Protein AF-A0A7S1G5U5-F1 (afdb_monomer_lite)

Secondary structure (DSSP, 8-state):
-PPPPPTT--TTS--TTGGGTSHHHHHHHHHHHHHHHS-TT-SSGGG---EEEE----S-HHHHHHHHHHHHHHHHHHT-EEEESSGGGGGGS-S-SS---

Structure (mmCIF, N/CA/C/O backbone):
data_AF-A0A7S1G5U5-F1
#
_entry.id   AF-A0A7S1G5U5-F1
#
loop_
_atom_site.group_PDB
_atom_site.id
_atom_site.type_symbol
_atom_site.label_atom_id
_atom_site.label_alt_id
_atom_site.label_comp_id
_atom_site.label_asym_id
_atom_site.label_entity_id
_atom_site.label_seq_id
_atom_site.pdbx_PDB_ins_code
_atom_site.Cartn_x
_atom_site.Cartn_y
_atom_site.Cartn_z
_atom_site.occupancy
_atom_site.B_iso_or_equiv
_atom_site.auth_seq_id
_atom_site.auth_comp_id
_atom_site.auth_asym_id
_atom_site.auth_atom_id
_atom_site.pdbx_PDB_model_num
ATOM 1 N N . VAL A 1 1 ? -1.637 -33.040 -30.241 1.00 38.50 1 VAL A N 1
ATOM 2 C CA . VAL A 1 1 ? -0.438 -32.817 -31.088 1.00 38.50 1 VAL A CA 1
ATOM 3 C C . VAL A 1 1 ? 0.430 -31.773 -30.401 1.00 38.50 1 VAL A C 1
ATOM 5 O O . VAL A 1 1 ? -0.059 -30.658 -30.243 1.00 38.50 1 VAL A O 1
ATOM 8 N N . PRO A 1 2 ? 1.645 -32.099 -29.933 1.00 37.97 2 PRO A N 1
ATOM 9 C CA . PRO A 1 2 ? 2.519 -31.096 -29.336 1.00 37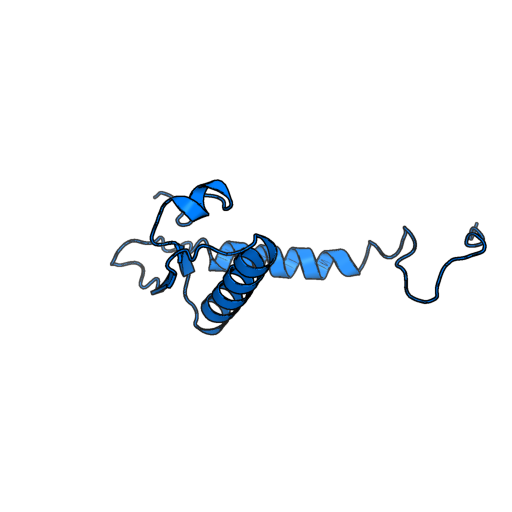.97 2 PRO A CA 1
ATOM 10 C C . PRO A 1 2 ? 3.057 -30.192 -30.452 1.00 37.97 2 PRO A C 1
ATOM 12 O O . PRO A 1 2 ? 3.650 -30.676 -31.417 1.00 37.97 2 PRO A O 1
ATOM 15 N N . ARG A 1 3 ? 2.781 -28.884 -30.372 1.00 53.09 3 ARG A N 1
ATOM 16 C CA . ARG A 1 3 ? 3.294 -27.911 -31.344 1.00 53.09 3 ARG A CA 1
ATOM 17 C C . ARG A 1 3 ? 4.721 -27.537 -30.959 1.00 53.09 3 ARG A C 1
ATOM 19 O O . ARG A 1 3 ? 4.992 -27.213 -29.808 1.00 53.09 3 ARG A O 1
ATOM 26 N N . LYS A 1 4 ? 5.622 -27.595 -31.938 1.00 44.41 4 LYS A N 1
ATOM 27 C CA . LYS A 1 4 ? 7.018 -27.174 -31.801 1.00 44.41 4 LYS A CA 1
ATOM 28 C C . LYS A 1 4 ? 7.065 -25.676 -31.443 1.00 44.41 4 LYS A C 1
ATOM 30 O O . LYS A 1 4 ? 6.373 -24.904 -32.111 1.00 44.41 4 LYS A O 1
ATOM 35 N N . PRO A 1 5 ? 7.848 -25.257 -30.435 1.00 53.25 5 PRO A N 1
ATOM 36 C CA . PRO A 1 5 ? 7.970 -23.847 -30.085 1.00 53.25 5 PRO A CA 1
ATOM 37 C C . PRO A 1 5 ? 8.626 -23.052 -31.230 1.00 53.25 5 PRO A C 1
ATOM 39 O O . PRO A 1 5 ? 9.461 -23.605 -31.959 1.00 53.25 5 PRO A O 1
ATOM 42 N N . PRO A 1 6 ? 8.253 -21.772 -31.422 1.00 51.28 6 PRO A N 1
ATOM 43 C CA . PRO A 1 6 ? 8.861 -20.923 -32.437 1.00 51.28 6 PRO A CA 1
ATOM 44 C C . PRO A 1 6 ? 10.352 -20.720 -32.140 1.00 51.28 6 PRO A C 1
ATOM 46 O O . PRO A 1 6 ? 10.767 -20.565 -30.989 1.00 51.28 6 PRO A O 1
ATOM 49 N N . ALA A 1 7 ? 11.168 -20.750 -33.193 1.00 45.78 7 ALA A N 1
ATOM 50 C CA . ALA A 1 7 ? 12.608 -20.558 -33.084 1.00 45.78 7 ALA A CA 1
ATOM 51 C C . ALA A 1 7 ? 12.902 -19.152 -32.535 1.00 45.78 7 ALA A C 1
ATOM 53 O O . ALA A 1 7 ? 12.516 -18.160 -33.149 1.00 45.78 7 ALA A O 1
ATOM 54 N N . GLY A 1 8 ? 13.560 -19.086 -31.373 1.00 54.28 8 GLY A N 1
ATOM 55 C CA . GLY A 1 8 ? 13.880 -17.836 -30.673 1.00 54.28 8 GLY A CA 1
ATOM 56 C C . GLY A 1 8 ? 13.273 -17.696 -29.273 1.00 54.28 8 GLY A C 1
ATOM 57 O O . GLY A 1 8 ? 13.538 -16.697 -28.612 1.00 54.28 8 GLY A O 1
ATOM 58 N N . ALA A 1 9 ? 12.494 -18.673 -28.794 1.00 50.66 9 ALA A N 1
ATOM 59 C CA . ALA A 1 9 ? 12.038 -18.685 -27.405 1.00 50.66 9 ALA A CA 1
ATOM 60 C C . ALA A 1 9 ? 13.240 -18.780 -26.446 1.00 50.66 9 ALA A C 1
ATOM 62 O O . ALA A 1 9 ? 13.948 -19.789 -26.407 1.00 50.66 9 ALA A O 1
ATOM 63 N N . VAL A 1 10 ? 13.477 -17.705 -25.694 1.00 54.25 10 VAL A N 1
ATOM 64 C CA . VAL A 1 10 ? 14.461 -17.665 -24.610 1.00 54.25 10 VAL A CA 1
ATOM 65 C C . VAL A 1 10 ? 14.015 -18.616 -23.499 1.00 54.25 10 VAL A C 1
ATOM 67 O O . VAL A 1 10 ? 12.840 -18.644 -23.127 1.00 54.25 10 VAL A O 1
ATOM 70 N N . ALA A 1 11 ? 14.941 -19.424 -22.982 1.00 43.69 11 ALA A N 1
ATOM 71 C CA . ALA A 1 11 ? 14.662 -20.316 -21.864 1.00 43.69 11 ALA A CA 1
ATOM 72 C C . ALA A 1 11 ? 14.171 -19.488 -20.660 1.00 43.69 11 ALA A C 1
ATOM 74 O O . ALA A 1 11 ? 14.932 -18.690 -20.117 1.00 43.69 11 ALA A O 1
ATOM 75 N N . GLY A 1 12 ? 12.900 -19.657 -20.280 1.00 55.06 12 GLY A N 1
ATOM 76 C CA . GLY A 1 12 ? 12.292 -19.008 -19.112 1.00 55.06 12 GLY A CA 1
ATOM 77 C C . GLY A 1 12 ? 11.187 -17.983 -19.392 1.00 55.06 12 GLY A C 1
ATOM 78 O O . GLY A 1 12 ? 10.634 -17.450 -18.435 1.00 55.06 12 GLY A O 1
ATOM 79 N N . TRP A 1 13 ? 10.828 -17.701 -20.650 1.00 45.78 13 TRP A N 1
ATOM 80 C CA . TRP A 1 13 ? 9.617 -16.914 -20.921 1.00 45.78 13 TRP A CA 1
ATOM 81 C C . TRP A 1 13 ? 8.385 -17.828 -20.890 1.00 45.78 13 TRP A C 1
ATOM 83 O O . TRP A 1 13 ? 8.410 -18.841 -21.597 1.00 45.78 13 TRP A O 1
ATOM 93 N N . PRO A 1 14 ? 7.318 -17.508 -20.129 1.00 48.00 14 PRO A N 1
ATOM 94 C CA . PRO A 1 14 ? 6.109 -18.321 -20.125 1.00 48.00 14 PRO A CA 1
ATOM 95 C C 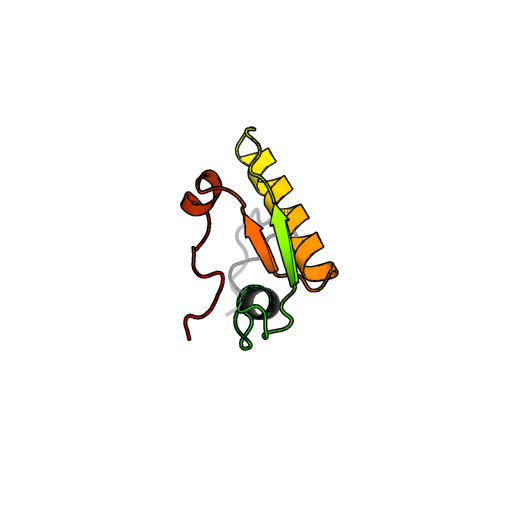. PRO A 1 14 ? 5.564 -18.415 -21.550 1.00 48.00 14 PRO A C 1
ATOM 97 O O . PRO A 1 14 ? 5.208 -17.409 -22.171 1.00 48.00 14 PRO A O 1
ATOM 100 N N . LEU A 1 15 ? 5.563 -19.626 -22.101 1.00 51.31 15 LEU A N 1
ATOM 101 C CA . LEU A 1 15 ? 4.892 -19.907 -23.361 1.00 51.31 15 LEU A CA 1
ATOM 102 C C . LEU A 1 15 ? 3.396 -19.963 -23.052 1.00 51.31 15 LEU A C 1
ATOM 104 O O . LEU A 1 15 ? 3.001 -20.604 -22.079 1.00 51.31 15 LEU A O 1
ATOM 108 N N . ALA A 1 16 ? 2.577 -19.288 -23.863 1.00 48.34 16 ALA A N 1
ATOM 109 C CA . ALA A 1 16 ? 1.119 -19.315 -23.751 1.00 48.34 16 ALA A CA 1
ATOM 110 C C . ALA A 1 16 ? 0.638 -20.771 -23.567 1.00 48.34 16 ALA A C 1
ATOM 112 O O . ALA A 1 16 ? 0.768 -21.594 -24.479 1.00 48.34 16 ALA A O 1
ATOM 113 N N . GLY A 1 17 ? 0.189 -21.094 -22.349 1.00 45.31 17 GLY A N 1
ATOM 114 C CA . GLY A 1 17 ? -0.004 -22.467 -21.867 1.00 45.31 17 GLY A CA 1
ATOM 115 C C . GLY A 1 17 ? 0.468 -22.726 -20.425 1.00 45.31 17 GLY A C 1
ATOM 116 O O . GLY A 1 17 ? -0.160 -23.532 -19.749 1.00 45.31 17 GLY A O 1
ATOM 117 N N . ASP A 1 18 ? 1.474 -22.000 -19.918 1.00 47.88 18 ASP A N 1
ATOM 118 C CA . ASP A 1 18 ? 1.895 -22.012 -18.489 1.00 47.88 18 ASP A CA 1
ATOM 119 C C . ASP A 1 18 ? 1.007 -21.122 -17.586 1.00 47.88 18 ASP A C 1
ATOM 121 O O . ASP A 1 18 ? 1.246 -20.919 -16.395 1.00 47.88 18 ASP A O 1
ATOM 125 N N . GLU A 1 19 ? -0.063 -20.579 -18.159 1.00 52.00 19 GLU A N 1
ATOM 126 C CA . GLU A 1 19 ? -1.010 -19.668 -17.517 1.00 52.00 19 GLU A CA 1
ATOM 127 C C . GLU A 1 19 ? -2.009 -20.395 -16.590 1.00 52.00 19 GLU A C 1
ATOM 129 O O . GLU A 1 19 ? -2.808 -19.767 -15.904 1.00 52.00 19 GLU A O 1
ATOM 134 N N . GLY 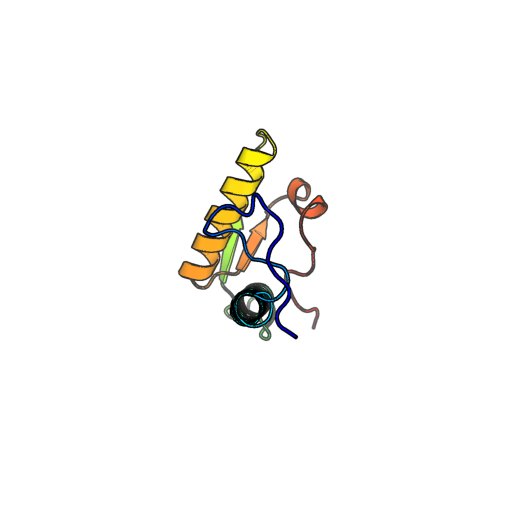A 1 20 ? -1.989 -21.727 -16.528 1.00 49.47 20 GLY A N 1
ATOM 135 C CA . GLY A 1 20 ? -2.856 -22.477 -15.612 1.00 49.47 20 GLY A CA 1
ATOM 136 C C . GLY A 1 20 ? -2.432 -22.365 -14.143 1.00 49.47 20 GLY A C 1
ATOM 137 O O . GLY A 1 20 ? -3.291 -22.246 -13.271 1.00 49.47 20 GLY A O 1
ATOM 138 N N . ASP A 1 21 ? -1.118 -22.337 -13.883 1.00 52.47 21 ASP A N 1
ATOM 139 C CA . ASP A 1 21 ? -0.549 -22.574 -12.544 1.00 52.47 21 ASP A CA 1
ATOM 140 C C . ASP A 1 21 ? 0.086 -21.336 -11.881 1.00 52.47 21 ASP A C 1
ATOM 142 O O . ASP A 1 21 ? 0.227 -21.298 -10.658 1.00 52.47 21 ASP A O 1
ATOM 146 N N . VAL A 1 22 ? 0.424 -20.282 -12.636 1.00 53.38 22 VAL A N 1
ATOM 147 C CA . VAL A 1 22 ? 0.946 -19.010 -12.073 1.00 53.38 22 VAL A CA 1
ATOM 148 C C . VAL A 1 22 ? -0.191 -18.092 -11.595 1.00 53.38 22 VAL A C 1
ATOM 150 O O . VAL A 1 22 ? -0.065 -17.345 -10.624 1.00 53.38 22 VAL A O 1
ATOM 153 N N . TRP A 1 23 ? -1.346 -18.192 -12.244 1.00 57.81 23 TRP A N 1
ATOM 154 C CA . TRP A 1 23 ? -2.522 -17.359 -11.999 1.00 57.81 23 TRP A CA 1
ATOM 155 C C . TRP A 1 23 ? -3.321 -17.683 -10.722 1.00 57.81 23 TRP A C 1
ATOM 157 O O . TRP A 1 23 ? -3.893 -16.745 -10.155 1.00 57.81 23 TRP A O 1
ATOM 167 N N . PRO A 1 24 ? -3.357 -18.929 -10.200 1.00 73.31 24 PRO A N 1
ATOM 168 C CA . PRO A 1 24 ? -4.008 -19.241 -8.931 1.00 73.31 24 PRO A CA 1
ATOM 169 C C . PRO A 1 24 ? -3.396 -18.473 -7.758 1.00 73.31 24 PRO A C 1
ATOM 171 O O . PRO A 1 24 ? -4.134 -17.882 -6.972 1.00 73.31 24 PRO A O 1
ATOM 174 N N . LEU A 1 25 ? -2.062 -18.418 -7.669 1.00 81.31 25 LEU A N 1
ATOM 175 C CA . LEU A 1 25 ? -1.370 -17.745 -6.565 1.00 81.31 25 LEU A CA 1
ATOM 176 C C . LEU A 1 25 ? -1.544 -16.229 -6.628 1.00 81.31 25 LEU A C 1
ATOM 178 O O . LEU A 1 25 ? -1.803 -15.595 -5.606 1.00 81.31 25 LEU A O 1
ATOM 182 N N . THR A 1 26 ? -1.475 -15.637 -7.824 1.00 83.50 26 THR A N 1
ATOM 183 C CA . THR A 1 26 ? -1.783 -14.212 -7.992 1.00 83.50 26 THR A CA 1
ATOM 184 C C . THR A 1 26 ? -3.219 -13.917 -7.571 1.00 83.50 26 THR A C 1
ATOM 186 O O . THR A 1 26 ? -3.441 -12.987 -6.800 1.00 83.50 26 THR A O 1
ATOM 189 N N . ARG A 1 27 ? -4.193 -14.724 -8.008 1.00 81.12 27 ARG A N 1
ATOM 190 C CA . ARG A 1 27 ? -5.602 -14.554 -7.626 1.00 81.12 27 ARG A CA 1
ATOM 191 C C . ARG A 1 27 ? -5.812 -14.687 -6.120 1.00 81.12 27 ARG A C 1
ATOM 193 O O . ARG A 1 27 ? -6.566 -13.907 -5.544 1.00 81.12 27 ARG A O 1
ATOM 200 N N . GLU A 1 28 ? -5.149 -15.647 -5.484 1.00 86.62 28 GLU A N 1
ATOM 201 C CA . GLU A 1 28 ? -5.216 -15.844 -4.038 1.00 86.62 28 GLU A CA 1
ATOM 202 C C . GLU A 1 28 ? -4.658 -14.633 -3.282 1.00 86.62 28 GLU A C 1
ATOM 204 O O . GLU A 1 28 ? -5.317 -14.107 -2.384 1.00 86.62 28 GLU A O 1
ATOM 209 N N . VAL A 1 29 ? -3.470 -14.156 -3.661 1.00 90.00 29 VAL A N 1
ATOM 210 C CA . VAL A 1 29 ? -2.841 -12.993 -3.020 1.00 90.00 29 VAL A CA 1
ATOM 211 C C . VAL A 1 29 ? -3.670 -11.731 -3.242 1.00 90.00 29 VAL A C 1
ATOM 213 O O . VAL A 1 29 ? -3.886 -10.991 -2.287 1.00 90.00 29 VAL A O 1
ATOM 216 N N . GLN A 1 30 ? -4.191 -11.507 -4.450 1.00 87.81 30 GLN A N 1
ATOM 217 C CA . GLN A 1 30 ? -5.068 -10.367 -4.737 1.00 87.81 30 GLN A CA 1
ATOM 218 C C . GLN A 1 30 ? -6.362 -10.426 -3.916 1.00 87.81 30 GLN A C 1
ATOM 220 O O . GLN A 1 30 ? -6.775 -9.415 -3.357 1.00 87.81 30 GLN A O 1
ATOM 225 N N . GLY A 1 31 ? -6.962 -11.610 -3.750 1.00 87.62 31 GLY A N 1
ATOM 226 C CA . GLY A 1 31 ? -8.127 -11.791 -2.880 1.00 87.62 31 GLY A CA 1
ATOM 227 C C . GLY A 1 31 ? -7.824 -11.493 -1.408 1.00 87.62 31 GLY A C 1
ATOM 228 O O . GLY A 1 31 ? -8.595 -10.802 -0.744 1.00 87.62 31 GLY A O 1
ATOM 229 N N . LYS A 1 32 ? -6.674 -11.953 -0.898 1.00 91.25 32 LYS A N 1
ATOM 230 C CA . LYS A 1 32 ? -6.231 -11.647 0.473 1.00 91.25 32 LYS A CA 1
ATOM 231 C C . LYS A 1 32 ? -5.959 -10.159 0.665 1.00 91.25 32 LYS A C 1
ATOM 233 O O . LYS A 1 32 ? -6.371 -9.596 1.674 1.00 91.25 32 LYS A O 1
ATOM 238 N N . LEU A 1 33 ? -5.293 -9.530 -0.299 1.00 91.38 33 LEU A N 1
ATOM 239 C CA . LEU A 1 33 ? -5.005 -8.100 -0.284 1.00 91.38 33 LEU A CA 1
ATOM 240 C C . LEU A 1 33 ? -6.297 -7.277 -0.297 1.00 91.38 33 LEU A C 1
ATOM 242 O O . LEU A 1 33 ? -6.424 -6.330 0.475 1.00 91.38 33 LEU A O 1
ATOM 246 N N . TRP A 1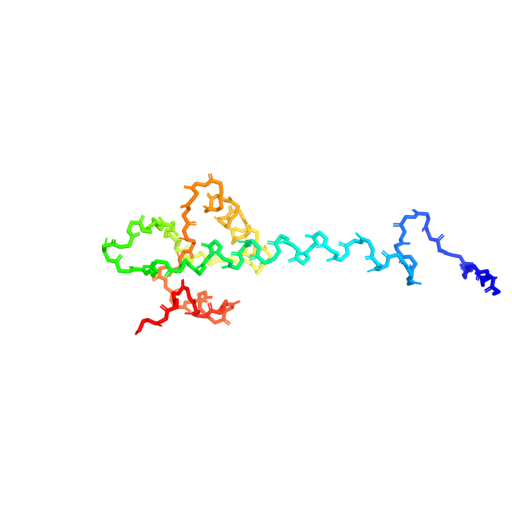 34 ? -7.273 -7.691 -1.110 1.00 88.06 34 TRP A N 1
ATOM 247 C CA . TRP A 1 34 ? -8.602 -7.092 -1.144 1.00 88.06 34 TRP A CA 1
ATOM 248 C C . TRP A 1 34 ? -9.277 -7.158 0.225 1.00 88.06 34 TRP A C 1
ATOM 250 O O . TRP A 1 34 ? -9.631 -6.121 0.776 1.00 88.06 34 TRP A O 1
ATOM 260 N N . SER A 1 35 ? -9.397 -8.348 0.821 1.00 88.38 35 SER A N 1
ATOM 261 C CA . SER A 1 35 ? -10.015 -8.506 2.145 1.00 88.38 35 SER A CA 1
ATOM 262 C C . SER A 1 35 ? -9.260 -7.776 3.257 1.00 88.38 35 SER A C 1
ATOM 264 O O . SER A 1 35 ? -9.885 -7.303 4.202 1.00 88.38 35 SER A O 1
ATOM 266 N N . HIS A 1 36 ? -7.933 -7.673 3.152 1.00 89.94 36 HIS A N 1
ATOM 267 C CA . HIS A 1 36 ? -7.106 -6.906 4.085 1.00 89.94 36 HIS A CA 1
ATOM 268 C C . HIS A 1 36 ? -7.401 -5.407 4.002 1.00 89.94 36 HIS A C 1
ATOM 270 O O . HIS A 1 36 ? -7.529 -4.756 5.034 1.00 89.94 36 HIS A O 1
ATOM 276 N N . GLN A 1 37 ? -7.536 -4.868 2.788 1.00 89.44 37 GLN A N 1
ATOM 277 C CA . GLN A 1 37 ? -7.843 -3.455 2.562 1.00 89.44 37 GLN A CA 1
ATOM 278 C C . GLN A 1 37 ? -9.329 -3.112 2.754 1.00 89.44 37 GLN A C 1
ATOM 280 O O . GLN A 1 37 ? -9.624 -1.947 2.973 1.00 89.44 37 GLN A O 1
ATOM 285 N N . HIS A 1 38 ? -10.232 -4.101 2.731 1.00 86.19 38 HIS A N 1
ATOM 286 C CA . HIS A 1 38 ? -11.688 -3.937 2.859 1.00 86.19 38 HIS A CA 1
ATOM 287 C C . HIS A 1 38 ? -12.237 -4.752 4.044 1.00 86.19 38 HIS A C 1
ATOM 289 O O . HIS A 1 38 ? -12.908 -5.776 3.850 1.00 86.19 38 HIS A O 1
ATOM 295 N N . PRO A 1 39 ? -11.949 -4.345 5.291 1.00 84.38 39 PRO A N 1
ATOM 296 C CA . PRO A 1 39 ? -12.330 -5.112 6.469 1.00 84.38 39 PRO A CA 1
ATOM 297 C C . PRO A 1 39 ? -13.854 -5.227 6.609 1.00 84.38 39 PRO A C 1
ATOM 299 O O . PRO A 1 39 ? -14.586 -4.238 6.596 1.00 84.38 39 PRO A O 1
ATOM 302 N N . VAL A 1 40 ? -14.339 -6.453 6.827 1.00 82.44 40 VAL A N 1
ATOM 303 C CA . VAL A 1 40 ? -15.776 -6.747 7.010 1.00 82.44 40 VAL A CA 1
ATOM 304 C C . VAL A 1 40 ? -16.370 -6.118 8.271 1.00 82.44 40 VAL A C 1
ATOM 306 O O . VAL A 1 40 ? -17.566 -5.852 8.314 1.00 82.44 40 VAL A O 1
ATOM 309 N N . ALA A 1 41 ? -15.536 -5.865 9.285 1.00 78.12 41 ALA A N 1
ATOM 310 C CA . ALA A 1 41 ? -15.922 -5.170 10.512 1.00 78.12 41 ALA A CA 1
ATOM 311 C C . ALA A 1 41 ? -16.150 -3.659 10.294 1.00 78.12 41 ALA A C 1
ATOM 313 O O . ALA A 1 41 ? -16.582 -2.964 11.212 1.00 78.12 41 ALA A O 1
ATOM 314 N N . GLY A 1 42 ? -15.865 -3.153 9.089 1.00 77.44 42 GLY A N 1
ATOM 315 C CA . GLY A 1 42 ? -15.957 -1.743 8.740 1.00 77.44 42 GLY A CA 1
ATOM 316 C C . GLY A 1 42 ? -14.775 -0.921 9.256 1.00 77.44 42 GLY A C 1
ATOM 317 O O . GLY A 1 42 ? -13.769 -1.444 9.738 1.00 77.44 42 GLY A O 1
ATOM 318 N N . CYS A 1 43 ? -14.913 0.398 9.138 1.00 78.06 43 CYS A N 1
ATOM 319 C CA . CYS A 1 43 ? -13.877 1.377 9.486 1.00 78.06 43 CYS A CA 1
ATOM 320 C C . CYS A 1 43 ? -14.282 2.322 10.622 1.00 78.06 43 CYS A C 1
ATOM 322 O O . CYS A 1 43 ? -13.579 3.288 10.910 1.00 78.06 43 CYS A O 1
ATOM 324 N N . GLY A 1 44 ? -15.426 2.058 11.259 1.00 74.75 44 GLY A N 1
ATOM 325 C CA . GLY A 1 44 ? -15.883 2.824 12.411 1.00 74.75 44 GLY A CA 1
ATOM 326 C C . GLY A 1 44 ? -14.940 2.670 13.603 1.00 74.75 44 GLY A C 1
ATOM 327 O O . GLY A 1 44 ? -14.192 1.695 13.696 1.00 74.75 44 GLY A O 1
ATOM 328 N N . VAL A 1 45 ? -15.011 3.613 14.541 1.00 74.56 45 VAL A N 1
ATOM 329 C CA . VAL A 1 45 ? -14.185 3.626 15.763 1.00 74.56 45 VAL A CA 1
ATOM 330 C C . VAL A 1 45 ? -14.290 2.301 16.534 1.00 74.56 45 VAL A C 1
ATOM 332 O O . VAL A 1 45 ? -13.289 1.805 17.047 1.00 74.56 45 VAL A O 1
ATOM 335 N N . ASP A 1 46 ? -15.469 1.677 16.520 1.00 79.38 46 ASP A N 1
ATOM 336 C CA . ASP A 1 46 ? -15.752 0.433 17.243 1.00 79.38 46 ASP A CA 1
ATOM 337 C C . ASP A 1 46 ? -15.308 -0.845 16.503 1.00 79.38 46 ASP A C 1
ATOM 339 O O . ASP A 1 46 ? -15.377 -1.939 17.059 1.00 79.38 46 ASP A O 1
ATOM 343 N N . SER A 1 47 ? -14.828 -0.739 15.257 1.00 84.00 47 SER A N 1
ATOM 344 C CA . SER A 1 47 ? -14.422 -1.901 14.442 1.00 84.00 47 SER A CA 1
ATOM 345 C C . SER A 1 47 ? -13.101 -2.537 14.889 1.00 84.00 47 SER A C 1
ATOM 347 O O . SER A 1 47 ? -12.794 -3.669 14.516 1.00 84.00 47 SER A O 1
ATOM 349 N N . GLY A 1 48 ? -12.279 -1.800 15.646 1.00 85.44 48 GLY A N 1
ATOM 350 C CA . GLY A 1 48 ? -10.910 -2.204 15.975 1.00 85.44 48 GLY A CA 1
ATOM 351 C C . GLY A 1 48 ? -9.940 -2.178 14.783 1.00 85.44 48 GLY A C 1
ATOM 352 O O . GLY A 1 48 ? -8.767 -2.528 14.955 1.00 85.44 48 GLY A O 1
ATOM 353 N N . THR A 1 49 ? -10.393 -1.748 13.598 1.00 88.38 49 THR A N 1
ATOM 354 C CA . THR A 1 49 ? -9.564 -1.582 12.401 1.00 88.38 49 THR A CA 1
ATOM 355 C C . THR A 1 49 ? -8.462 -0.559 12.662 1.00 88.38 49 THR A C 1
ATOM 357 O O . THR A 1 49 ? -8.693 0.531 13.186 1.00 88.38 49 THR A O 1
ATOM 360 N N . LYS A 1 50 ? -7.229 -0.915 12.295 1.00 91.12 50 LYS A N 1
ATOM 361 C CA . LYS A 1 50 ? -6.060 -0.041 12.418 1.00 91.12 50 LYS A CA 1
ATOM 362 C C . LYS A 1 50 ? -5.648 0.449 11.042 1.00 91.12 50 LYS A C 1
ATOM 364 O O . LYS A 1 50 ? -5.662 -0.313 10.082 1.00 91.12 50 LYS A O 1
ATOM 369 N N . PHE A 1 51 ? -5.196 1.693 10.978 1.00 90.75 51 PHE A N 1
ATOM 370 C CA . PHE A 1 51 ? -4.822 2.333 9.722 1.00 90.75 51 PHE A CA 1
ATOM 371 C C . PHE A 1 51 ? -3.327 2.646 9.680 1.00 90.75 51 PHE A C 1
ATOM 373 O O . PHE A 1 51 ? -2.695 2.896 10.718 1.00 90.75 51 PHE A O 1
ATOM 380 N N . LEU A 1 52 ? -2.769 2.605 8.474 1.00 93.19 52 LEU A N 1
ATOM 381 C CA . LEU A 1 52 ? -1.484 3.185 8.113 1.00 93.19 52 LEU A CA 1
ATOM 382 C C . LEU A 1 52 ? -1.794 4.359 7.189 1.00 93.19 52 LEU A C 1
ATOM 384 O O . LEU A 1 52 ? -2.203 4.163 6.049 1.00 93.19 52 LEU A O 1
ATOM 388 N N . VAL A 1 53 ? -1.629 5.574 7.705 1.00 89.81 53 VAL A N 1
ATOM 389 C CA . VAL A 1 53 ? -1.932 6.796 6.960 1.00 89.81 53 VAL A CA 1
ATOM 390 C C . VAL A 1 53 ? -0.672 7.268 6.249 1.00 89.81 53 VAL A C 1
ATOM 392 O O . VAL A 1 53 ? 0.336 7.565 6.892 1.00 89.81 53 VAL A O 1
ATOM 395 N N . ALA A 1 54 ? -0.729 7.335 4.926 1.00 88.31 54 ALA A N 1
ATOM 396 C CA . ALA A 1 54 ? 0.359 7.790 4.080 1.00 88.31 54 ALA A CA 1
ATOM 397 C C . ALA A 1 54 ? 0.054 9.175 3.507 1.00 88.31 54 ALA A C 1
ATOM 399 O O . ALA A 1 54 ? -1.056 9.444 3.052 1.00 88.31 54 ALA A O 1
ATOM 400 N N . ARG A 1 55 ? 1.052 10.060 3.495 1.00 84.69 55 ARG A N 1
ATOM 401 C CA . ARG A 1 55 ? 0.958 11.333 2.773 1.00 84.69 55 ARG A CA 1
ATOM 402 C C . ARG A 1 55 ? 1.498 11.165 1.355 1.00 84.69 55 ARG A C 1
ATOM 404 O O . ARG A 1 55 ? 2.543 10.524 1.194 1.00 84.69 55 ARG A O 1
ATOM 411 N N . PRO A 1 56 ? 0.832 11.728 0.337 1.00 76.12 56 PRO A N 1
ATOM 412 C CA . PRO A 1 56 ? 1.381 11.735 -1.006 1.00 76.12 56 PRO A CA 1
ATOM 413 C C . PRO A 1 56 ? 2.696 12.516 -1.026 1.00 76.12 56 PRO A C 1
ATOM 415 O O . PRO A 1 56 ? 2.889 13.489 -0.298 1.00 76.12 56 PRO A O 1
ATOM 418 N N . HIS A 1 57 ? 3.613 12.078 -1.879 1.00 79.56 57 HIS A N 1
ATOM 419 C CA . HIS A 1 57 ? 4.857 12.783 -2.148 1.00 79.56 57 HIS A CA 1
ATOM 420 C C . HIS A 1 57 ? 4.951 13.007 -3.654 1.00 79.56 57 HIS A C 1
ATOM 422 O O . HIS A 1 57 ? 4.629 12.125 -4.451 1.00 79.56 57 HIS A O 1
ATOM 428 N N . THR A 1 58 ? 5.393 14.192 -4.054 1.00 81.88 58 THR A N 1
ATOM 429 C CA . THR A 1 58 ? 5.532 14.546 -5.466 1.00 81.88 58 THR A CA 1
ATOM 430 C C . THR A 1 58 ? 6.892 14.088 -5.973 1.00 81.88 58 THR A C 1
ATOM 432 O O . THR A 1 58 ? 7.927 14.618 -5.567 1.00 81.88 58 THR A O 1
ATOM 435 N N . SER A 1 59 ? 6.901 13.093 -6.854 1.00 87.50 59 SER A N 1
ATOM 436 C CA . SER A 1 59 ? 8.100 12.609 -7.543 1.00 87.50 59 SER A CA 1
ATOM 437 C C . SER A 1 59 ? 7.727 12.071 -8.931 1.00 87.50 59 SER A C 1
ATOM 439 O O . SER A 1 59 ? 6.579 12.186 -9.359 1.00 87.50 59 SER A O 1
ATOM 441 N N . GLY A 1 60 ? 8.683 11.497 -9.666 1.00 88.94 60 GLY A N 1
ATOM 442 C CA . GLY A 1 60 ? 8.361 10.786 -10.906 1.00 88.94 60 GLY A CA 1
ATOM 443 C C . GLY A 1 60 ? 7.437 9.588 -10.645 1.00 88.94 60 GLY A C 1
ATOM 444 O O . GLY A 1 60 ? 7.539 8.939 -9.605 1.00 88.94 60 GLY A O 1
ATOM 445 N N . ILE A 1 61 ? 6.569 9.245 -11.604 1.00 86.31 61 ILE A N 1
ATOM 446 C CA . ILE A 1 61 ? 5.535 8.204 -11.432 1.00 86.31 61 ILE A CA 1
ATOM 447 C C . ILE A 1 61 ? 6.085 6.843 -10.980 1.00 86.31 61 ILE A C 1
ATOM 449 O O . ILE A 1 61 ? 5.491 6.196 -10.126 1.00 86.31 61 ILE A O 1
ATOM 453 N N . GLY A 1 62 ? 7.265 6.438 -11.460 1.00 89.81 62 GLY A N 1
ATOM 454 C CA . GLY A 1 62 ? 7.904 5.196 -11.015 1.00 89.81 62 GLY A CA 1
ATOM 455 C C . GLY A 1 62 ? 8.295 5.211 -9.532 1.00 89.81 62 GLY A C 1
ATOM 456 O O . GLY A 1 62 ? 8.132 4.206 -8.845 1.00 89.81 62 GLY A O 1
ATOM 457 N N . SER A 1 63 ? 8.763 6.355 -9.024 1.00 91.00 63 SER A N 1
ATOM 458 C CA . SER A 1 63 ? 9.083 6.536 -7.603 1.00 91.00 63 SER A CA 1
ATOM 459 C C . SER A 1 63 ? 7.812 6.518 -6.759 1.00 91.00 63 SER A C 1
ATOM 461 O O . SER A 1 63 ? 7.748 5.814 -5.753 1.00 91.00 63 SER A O 1
ATOM 463 N N . MET A 1 64 ? 6.771 7.212 -7.223 1.00 88.62 64 MET A N 1
ATOM 464 C CA . MET A 1 64 ? 5.462 7.199 -6.577 1.00 88.62 64 MET A CA 1
ATOM 465 C C . MET A 1 64 ? 4.906 5.777 -6.430 1.00 88.62 64 MET A C 1
ATOM 467 O O . MET A 1 64 ? 4.552 5.378 -5.324 1.00 88.62 64 MET A O 1
ATOM 471 N N . MET A 1 65 ? 4.934 4.975 -7.500 1.00 88.00 65 MET A N 1
ATOM 472 C CA . MET A 1 65 ? 4.477 3.577 -7.479 1.00 88.00 65 MET A CA 1
ATOM 473 C C . MET A 1 65 ? 5.306 2.695 -6.535 1.00 88.00 65 MET A C 1
ATOM 475 O O . MET A 1 65 ? 4.754 1.851 -5.824 1.00 88.00 65 MET A O 1
ATOM 479 N N . HIS A 1 66 ? 6.626 2.897 -6.488 1.00 91.88 66 HIS A N 1
ATOM 480 C CA . HIS A 1 66 ? 7.499 2.158 -5.574 1.00 91.88 66 HIS A CA 1
ATOM 481 C C . HIS A 1 66 ? 7.158 2.447 -4.114 1.00 91.88 66 HIS A C 1
ATOM 483 O O . HIS A 1 66 ? 7.006 1.521 -3.318 1.00 91.88 66 HIS A O 1
ATOM 489 N N . VAL A 1 67 ? 6.996 3.724 -3.769 1.00 91.44 67 VAL A N 1
ATOM 490 C CA . VAL A 1 67 ? 6.609 4.134 -2.417 1.00 91.44 67 VAL A CA 1
ATOM 491 C C . VAL A 1 67 ? 5.245 3.555 -2.047 1.00 91.44 67 VAL A C 1
ATOM 493 O O . VAL A 1 67 ? 5.118 2.982 -0.968 1.00 91.44 67 VAL A O 1
ATOM 496 N N . SER A 1 68 ? 4.257 3.607 -2.945 1.00 89.44 68 SER A N 1
ATOM 497 C CA . SER A 1 68 ? 2.943 2.988 -2.721 1.00 89.44 68 SER A CA 1
ATOM 498 C C . SER A 1 68 ? 3.046 1.484 -2.459 1.00 89.44 68 SER A C 1
ATOM 500 O O . SER A 1 68 ? 2.421 0.974 -1.531 1.00 89.44 68 SER A O 1
ATOM 502 N N . THR A 1 69 ? 3.889 0.780 -3.217 1.00 92.56 69 THR A N 1
ATOM 503 C CA . THR A 1 69 ? 4.112 -0.666 -3.052 1.00 92.56 69 THR A CA 1
ATOM 504 C C . THR A 1 69 ? 4.742 -0.992 -1.697 1.00 92.56 69 THR A C 1
ATOM 506 O O . THR A 1 69 ? 4.302 -1.911 -1.00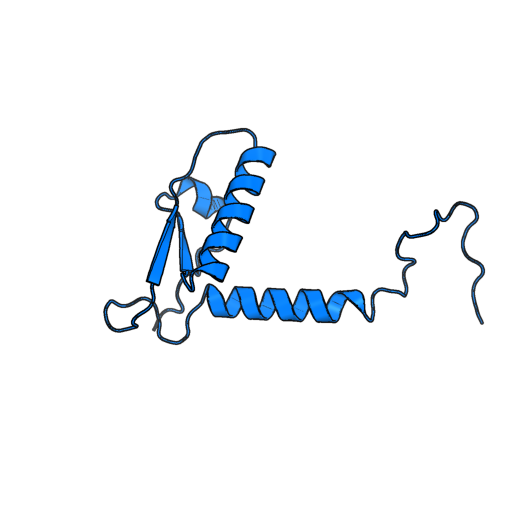6 1.00 92.56 69 THR A O 1
ATOM 509 N N . VAL A 1 70 ? 5.749 -0.219 -1.281 1.00 95.31 70 VAL A N 1
ATOM 510 C CA . VAL A 1 70 ? 6.416 -0.395 0.019 1.00 95.31 70 VAL A CA 1
ATOM 511 C C . VAL A 1 70 ? 5.458 -0.108 1.176 1.00 95.31 70 VAL A C 1
ATOM 513 O O . VAL A 1 70 ? 5.425 -0.857 2.152 1.00 95.31 70 VAL A O 1
ATOM 516 N N . LEU A 1 71 ? 4.644 0.943 1.064 1.00 94.38 71 LEU A N 1
ATOM 517 C CA . LEU A 1 71 ? 3.642 1.287 2.072 1.00 94.38 71 LEU A CA 1
ATOM 518 C C . LEU A 1 71 ? 2.563 0.210 2.193 1.00 94.38 71 LEU A C 1
ATOM 520 O O . LEU A 1 71 ? 2.188 -0.145 3.308 1.00 94.38 71 LEU A O 1
ATOM 524 N N . LEU A 1 72 ? 2.111 -0.351 1.071 1.00 93.81 72 LEU A N 1
ATOM 525 C CA . LEU A 1 72 ? 1.157 -1.455 1.063 1.00 93.81 72 LEU A CA 1
ATOM 526 C C . LEU A 1 72 ? 1.737 -2.704 1.734 1.00 93.81 72 LEU A C 1
ATOM 528 O O . LEU A 1 72 ? 1.078 -3.316 2.571 1.00 93.81 72 LEU A O 1
ATOM 532 N N . ALA A 1 73 ? 2.990 -3.052 1.434 1.00 95.88 73 ALA A N 1
ATOM 533 C CA . ALA A 1 73 ? 3.670 -4.165 2.092 1.00 95.88 73 ALA A CA 1
ATOM 534 C C . ALA A 1 73 ? 3.782 -3.949 3.614 1.00 95.88 73 ALA A C 1
ATOM 536 O O . ALA A 1 73 ? 3.485 -4.858 4.391 1.00 95.88 73 ALA A O 1
ATOM 537 N N . ALA A 1 74 ? 4.137 -2.737 4.051 1.00 96.81 74 ALA A N 1
ATOM 538 C CA . ALA A 1 74 ? 4.192 -2.385 5.470 1.00 96.81 74 ALA A CA 1
ATOM 539 C C . ALA A 1 74 ? 2.807 -2.437 6.143 1.00 96.81 74 ALA A C 1
ATOM 541 O O . ALA A 1 74 ? 2.683 -2.888 7.286 1.00 96.81 74 ALA A O 1
ATOM 542 N N . ALA A 1 75 ? 1.755 -2.009 5.444 1.00 95.00 75 ALA A N 1
ATOM 543 C CA . ALA A 1 75 ? 0.376 -2.068 5.916 1.00 95.00 75 ALA A CA 1
ATOM 544 C C . ALA A 1 75 ? -0.078 -3.525 6.122 1.00 95.00 75 ALA A C 1
ATOM 546 O O . ALA A 1 75 ? -0.548 -3.877 7.206 1.00 95.00 75 ALA A O 1
ATOM 547 N N . VAL A 1 76 ? 0.187 -4.401 5.146 1.00 95.44 76 VAL A N 1
ATOM 548 C CA . VAL A 1 76 ? -0.066 -5.849 5.251 1.00 95.44 76 VAL A CA 1
ATOM 549 C C . VAL A 1 76 ? 0.705 -6.459 6.420 1.00 95.44 76 VAL A C 1
ATOM 551 O O . VAL A 1 76 ? 0.115 -7.113 7.278 1.00 95.44 76 VAL A O 1
ATOM 554 N N . GLN A 1 77 ? 2.010 -6.194 6.515 1.00 96.81 77 GLN A N 1
ATOM 555 C CA . GLN A 1 77 ? 2.860 -6.756 7.568 1.00 96.81 77 GLN A CA 1
ATOM 556 C C . GLN A 1 77 ? 2.448 -6.302 8.978 1.00 96.81 77 GLN A C 1
ATOM 558 O O . GLN A 1 77 ? 2.622 -7.040 9.946 1.00 96.81 77 GLN A O 1
ATOM 563 N N . SER A 1 78 ? 1.901 -5.092 9.104 1.00 96.38 78 SER A N 1
ATOM 564 C CA . SER A 1 78 ? 1.471 -4.524 10.384 1.00 96.38 78 SER A CA 1
ATOM 565 C C . SER A 1 78 ? -0.004 -4.763 10.720 1.00 96.38 78 SER A C 1
ATOM 567 O O . SER A 1 78 ? -0.447 -4.332 11.788 1.00 96.38 78 SER A O 1
ATOM 569 N N . GLY A 1 79 ? -0.766 -5.444 9.854 1.00 93.50 79 GLY A N 1
ATOM 570 C CA . GLY A 1 79 ? -2.195 -5.681 10.073 1.00 93.50 79 GLY A CA 1
ATOM 571 C C . GLY A 1 79 ? -3.033 -4.400 9.993 1.00 93.50 79 GLY A C 1
ATOM 572 O O . GLY A 1 79 ? -3.981 -4.240 10.761 1.00 93.50 79 GLY A O 1
ATOM 573 N N . ARG A 1 80 ? -2.635 -3.445 9.145 1.00 93.19 80 ARG A N 1
ATOM 574 C CA . ARG A 1 80 ? -3.267 -2.126 9.009 1.00 93.19 80 ARG A CA 1
ATOM 575 C C . ARG A 1 80 ? -3.790 -1.914 7.598 1.00 93.19 80 ARG A C 1
ATOM 577 O O . ARG A 1 80 ? -3.126 -2.309 6.647 1.00 93.19 80 ARG A O 1
ATOM 584 N N . VAL A 1 81 ? -4.914 -1.222 7.462 1.00 91.25 81 VAL A N 1
ATOM 585 C CA . VAL A 1 81 ? -5.409 -0.746 6.165 1.00 91.25 81 VAL A CA 1
ATOM 586 C C . VAL A 1 81 ? -4.580 0.465 5.742 1.00 91.25 81 VAL A C 1
ATOM 588 O O . VAL A 1 81 ? -4.458 1.428 6.506 1.00 91.25 81 VAL A O 1
ATOM 591 N N . LEU A 1 82 ? -3.980 0.417 4.553 1.00 90.88 82 LEU A N 1
ATOM 592 C CA . LEU A 1 82 ? -3.317 1.582 3.960 1.00 90.88 82 LEU A CA 1
ATOM 593 C C . LEU A 1 82 ? -4.371 2.608 3.5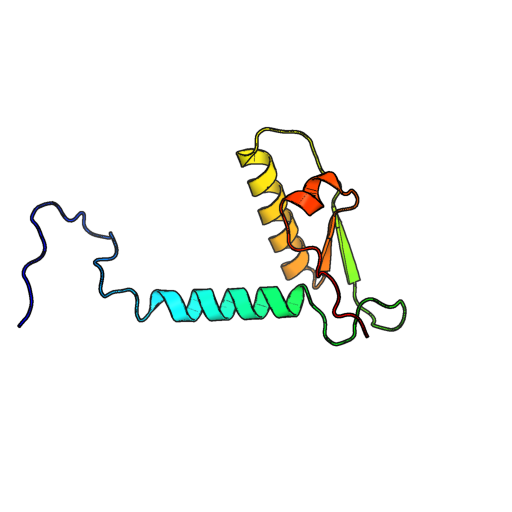30 1.00 90.88 82 LEU A C 1
ATOM 595 O O . LEU A 1 82 ? -5.279 2.249 2.786 1.00 90.88 82 LEU A O 1
ATOM 599 N N . VAL A 1 83 ? -4.213 3.861 3.960 1.00 87.31 83 VAL A N 1
ATOM 600 C CA . VAL A 1 83 ? -5.075 4.996 3.595 1.00 87.31 83 VAL A CA 1
ATOM 601 C C . VAL A 1 83 ? -4.203 6.182 3.197 1.00 87.31 83 VAL A C 1
ATOM 603 O O . VAL A 1 83 ? -3.215 6.484 3.870 1.00 87.31 83 VAL A O 1
ATOM 606 N N . TRP A 1 84 ? -4.572 6.880 2.127 1.00 84.94 84 TRP A N 1
ATOM 607 C CA . TRP A 1 84 ? -3.892 8.101 1.697 1.00 84.94 84 TRP A CA 1
ATOM 608 C C . TRP A 1 84 ? -4.562 9.335 2.303 1.00 84.94 84 TRP A C 1
ATOM 610 O O . TRP A 1 84 ? -5.779 9.462 2.274 1.00 84.94 84 TRP A O 1
ATOM 620 N N . HIS A 1 85 ? -3.759 10.231 2.881 1.00 77.00 85 HIS A N 1
ATOM 621 C CA . HIS A 1 85 ? -4.229 11.416 3.607 1.00 77.00 85 HIS A CA 1
ATOM 622 C C . HIS A 1 85 ? -4.861 12.481 2.697 1.00 77.00 85 HIS A C 1
ATOM 624 O O . HIS A 1 85 ? -5.687 13.244 3.181 1.00 77.00 85 HIS A O 1
ATOM 630 N N . ASP A 1 86 ? -4.484 12.541 1.413 1.00 66.25 86 ASP A N 1
ATOM 631 C CA . ASP A 1 86 ? -4.964 13.567 0.480 1.00 66.25 86 ASP A CA 1
ATOM 632 C C . ASP A 1 86 ? -5.394 12.974 -0.872 1.00 66.25 86 ASP A C 1
ATOM 634 O O . ASP A 1 86 ? -4.847 11.967 -1.341 1.00 66.25 86 ASP A O 1
ATOM 638 N N . ASP A 1 87 ? -6.305 13.687 -1.539 1.00 57.50 87 ASP A N 1
ATOM 639 C CA . ASP A 1 87 ? -7.005 13.280 -2.765 1.00 57.50 87 ASP A CA 1
ATOM 640 C C . ASP A 1 87 ? -6.108 13.099 -3.997 1.00 57.50 87 ASP A C 1
ATOM 642 O O . ASP A 1 87 ? -6.504 12.508 -5.001 1.00 57.50 87 ASP A O 1
ATOM 646 N N . PHE A 1 88 ? -4.854 13.556 -3.943 1.00 56.19 88 PHE A N 1
ATOM 647 C CA . PHE A 1 88 ? -3.941 13.437 -5.080 1.00 56.19 88 PHE A CA 1
ATOM 648 C C . PHE A 1 88 ? -3.645 11.976 -5.466 1.00 56.19 88 PHE A C 1
ATOM 650 O O . PHE A 1 88 ? -3.389 11.686 -6.631 1.00 56.19 88 PHE A O 1
ATOM 657 N N . MET A 1 89 ? -3.685 11.048 -4.506 1.00 54.22 89 MET A N 1
ATOM 658 C CA . MET A 1 89 ? -3.558 9.611 -4.788 1.00 54.22 89 MET A CA 1
ATOM 659 C C . MET A 1 89 ? -4.906 8.909 -5.005 1.00 54.22 89 MET A C 1
ATOM 661 O O . MET A 1 89 ? -4.905 7.790 -5.511 1.00 54.22 89 MET A O 1
ATOM 665 N N . GLN A 1 90 ? -6.034 9.560 -4.697 1.00 55.88 90 GLN A N 1
ATOM 666 C CA . GLN A 1 90 ? -7.380 9.012 -4.937 1.00 55.88 90 GLN A CA 1
ATOM 667 C C . GLN A 1 90 ? -7.663 8.862 -6.436 1.00 55.88 90 GLN A C 1
ATOM 669 O O . GLN A 1 90 ? -8.282 7.905 -6.864 1.00 55.88 90 GLN A O 1
ATOM 674 N N . MET A 1 91 ? -7.095 9.722 -7.288 1.00 50.41 91 MET A N 1
ATOM 675 C CA . MET A 1 91 ? -7.252 9.582 -8.744 1.00 50.41 91 MET A CA 1
ATOM 676 C C . MET A 1 91 ? -6.545 8.351 -9.356 1.00 50.41 91 MET A C 1
ATOM 678 O O . MET A 1 91 ? -6.748 8.063 -10.535 1.00 50.41 91 MET A O 1
ATOM 682 N N . TYR A 1 92 ? -5.705 7.640 -8.590 1.00 53.16 92 TYR A N 1
ATOM 683 C CA . TYR A 1 92 ? -4.948 6.463 -9.047 1.00 53.16 92 TYR A CA 1
ATOM 684 C C . TYR A 1 92 ? -5.318 5.156 -8.325 1.00 53.16 92 TYR A C 1
ATOM 686 O O . TYR A 1 92 ? -4.801 4.103 -8.702 1.00 53.16 92 TYR A O 1
ATOM 694 N N . ALA A 1 93 ? -6.169 5.201 -7.299 1.00 58.09 93 ALA A N 1
ATOM 695 C CA . ALA A 1 93 ? -6.566 4.040 -6.505 1.00 58.09 93 ALA A CA 1
ATOM 696 C C . ALA A 1 93 ? -8.086 4.032 -6.302 1.00 58.09 93 ALA A C 1
ATOM 698 O O . ALA A 1 93 ? -8.685 5.094 -6.211 1.00 58.09 93 ALA A O 1
ATOM 699 N N . ASP A 1 94 ? -8.698 2.848 -6.228 1.00 55.94 94 ASP A N 1
ATOM 700 C CA . ASP A 1 94 ? -10.133 2.735 -5.947 1.00 55.94 94 ASP A CA 1
ATOM 701 C C . ASP A 1 94 ? -10.451 3.321 -4.556 1.00 55.94 94 ASP A C 1
ATOM 703 O O . ASP A 1 94 ? -9.799 2.981 -3.566 1.00 55.94 94 ASP A O 1
ATOM 707 N N . ASP A 1 95 ? -11.464 4.190 -4.481 1.00 57.91 95 ASP A N 1
ATOM 708 C CA . ASP A 1 95 ? -11.880 4.925 -3.271 1.00 57.91 95 ASP A CA 1
ATOM 709 C C . ASP A 1 95 ? -12.641 4.066 -2.240 1.00 57.91 95 ASP A C 1
ATOM 711 O O . ASP A 1 95 ? -13.167 4.560 -1.239 1.00 57.91 95 ASP A O 1
ATOM 715 N N . ASP A 1 96 ? -12.669 2.754 -2.442 1.00 58.94 96 ASP A N 1
ATOM 716 C CA . ASP A 1 96 ? -13.549 1.839 -1.727 1.00 58.94 96 ASP A CA 1
ATOM 717 C C . ASP A 1 96 ? -12.919 1.291 -0.435 1.00 58.94 96 ASP A C 1
ATOM 719 O O . ASP A 1 96 ? -13.191 0.169 -0.042 1.00 58.94 96 ASP A O 1
ATOM 723 N N . TRP A 1 97 ? -12.105 2.061 0.295 1.00 60.28 97 TRP A N 1
ATOM 724 C CA . TRP A 1 97 ? -11.334 1.583 1.467 1.00 60.28 97 TRP A CA 1
ATOM 725 C C . TRP A 1 97 ? -12.169 0.888 2.559 1.00 60.28 97 TRP A C 1
ATOM 727 O O . TRP A 1 97 ? -11.648 0.144 3.390 1.00 60.28 97 TRP A O 1
ATOM 737 N N . CYS A 1 98 ? -13.470 1.166 2.602 1.00 59.75 98 CYS A N 1
ATOM 738 C CA . CYS A 1 98 ? -14.385 0.679 3.617 1.00 59.75 98 CYS A CA 1
ATOM 739 C C . CYS A 1 98 ? -15.706 0.298 2.961 1.00 59.75 98 CYS A C 1
ATOM 741 O O . CYS A 1 98 ? -16.354 1.129 2.328 1.00 59.75 98 CYS A O 1
ATOM 743 N N . ARG A 1 99 ? -16.159 -0.942 3.174 1.00 50.78 99 ARG A N 1
ATOM 744 C CA . ARG A 1 99 ? -17.531 -1.325 2.834 1.00 50.78 99 ARG A CA 1
ATOM 745 C C . ARG A 1 99 ? -18.479 -0.397 3.602 1.00 50.78 99 ARG A C 1
ATOM 747 O O . ARG A 1 99 ? -18.448 -0.392 4.834 1.00 50.78 99 ARG A O 1
ATOM 754 N N . SER A 1 100 ? -19.288 0.387 2.890 1.00 44.44 100 SER A N 1
ATOM 755 C CA . SER A 1 100 ? -20.368 1.152 3.506 1.00 44.44 100 SER A CA 1
ATOM 756 C C . SER A 1 100 ? -21.316 0.177 4.207 1.00 44.44 100 SER A C 1
ATOM 758 O O . SER A 1 100 ? -21.747 -0.826 3.628 1.00 44.44 100 SER A O 1
ATOM 760 N N . GLY A 1 101 ? -21.536 0.419 5.498 1.00 37.94 101 GLY A N 1
ATOM 761 C CA . GLY A 1 101 ? -22.622 -0.196 6.256 1.00 37.94 101 GLY A CA 1
ATOM 762 C C . GLY A 1 101 ? -23.938 0.474 5.912 1.00 37.94 101 GLY A C 1
ATOM 763 O O . GLY A 1 101 ? -23.917 1.714 5.742 1.00 37.94 101 GLY A O 1
#

Organism: NCBI:txid1486930

pLDDT: mean 73.6, std 18.5, range [37.94, 96.81]

Radius of gyration: 19.07 Å; chains: 1; bounding box: 37×47×50 Å

Sequence (101 aa):
VPRKPPAGAVAGWPLAGDEGDVWPLTREVQGKLWSHQHPVAGCGVDSGTKFLVARPHTSGIGSMMHVSTVLLAAAVQSGRVLVWHDDFMQMYADDDWCRSG

Foldseek 3Di:
DDDDDPPPDDPPDDDVPNCPPPVVVVVVVVVVLVCLQEPPLWDDPPSPAAADEDEQDDDPPVVRVVVVVVSSVVCVVVSHHYDYPDCPCVVVDPPPSYDDD